Protein AF-H0C2S6-F1 (afdb_monomer_lite)

Sequence (131 aa):
MAAQAKRYPLNQSPLYRIQGKEQFKRALGLDWDAIPSLLSSQGYRTWQTKGEKPRDIQAPIHWMNAVHGRLAKLLSRIEVPDYVFSQKGRSYADNAHQHVGRHPVIKTDIHRFYPSVSRAMVFRMFREDFC

Structure (mmCIF, N/CA/C/O backbone):
data_AF-H0C2S6-F1
#
_entry.id   AF-H0C2S6-F1
#
loop_
_atom_site.group_PDB
_atom_site.id
_atom_site.type_symbol
_atom_site.label_atom_id
_atom_site.label_alt_id
_atom_site.label_comp_id
_atom_site.label_asym_id
_atom_site.label_entity_id
_atom_site.label_seq_id
_atom_site.pdbx_PDB_ins_code
_atom_site.Cartn_x
_atom_site.Cartn_y
_atom_site.Cartn_z
_atom_site.occupancy
_atom_site.B_iso_or_equiv
_atom_site.auth_seq_id
_atom_site.auth_comp_id
_atom_site.auth_asym_id
_atom_site.auth_atom_id
_atom_site.pdbx_PDB_model_num
ATOM 1 N N . MET A 1 1 ? 0.086 -25.688 4.902 1.00 37.38 1 MET A N 1
ATOM 2 C CA . MET A 1 1 ? -0.147 -24.490 5.739 1.00 37.38 1 MET A CA 1
ATOM 3 C C . MET A 1 1 ? 1.110 -23.626 5.685 1.00 37.38 1 MET A C 1
ATOM 5 O O . MET A 1 1 ? 2.102 -23.996 6.296 1.00 37.38 1 MET A O 1
ATOM 9 N N . ALA A 1 2 ? 1.147 -22.553 4.888 1.00 44.75 2 ALA A N 1
ATOM 10 C CA . ALA A 1 2 ? 2.313 -21.664 4.878 1.00 44.75 2 ALA A CA 1
ATOM 11 C C . ALA A 1 2 ? 2.350 -20.879 6.199 1.00 44.75 2 ALA A C 1
ATOM 13 O O . ALA A 1 2 ? 1.361 -20.228 6.538 1.00 44.75 2 ALA A O 1
ATOM 14 N N . ALA A 1 3 ? 3.460 -20.958 6.939 1.00 52.41 3 ALA A N 1
ATOM 15 C CA . ALA A 1 3 ? 3.647 -20.212 8.179 1.00 52.41 3 ALA A CA 1
ATOM 16 C C . ALA A 1 3 ? 3.341 -18.723 7.950 1.00 52.41 3 ALA A C 1
ATOM 18 O O . ALA A 1 3 ? 3.819 -18.114 6.987 1.00 52.41 3 ALA A O 1
ATOM 19 N N . GLN A 1 4 ? 2.503 -18.138 8.807 1.00 58.62 4 GLN A N 1
ATOM 20 C CA . GLN A 1 4 ? 2.153 -16.729 8.702 1.00 58.62 4 GLN A CA 1
ATOM 21 C C . GLN A 1 4 ? 3.414 -15.896 8.950 1.00 58.62 4 GLN A C 1
ATOM 23 O O . GLN A 1 4 ? 4.018 -15.966 10.016 1.00 58.62 4 GLN A O 1
ATOM 28 N N . ALA A 1 5 ? 3.840 -15.131 7.943 1.00 70.75 5 ALA A N 1
ATOM 29 C CA . ALA A 1 5 ? 4.993 -14.255 8.087 1.00 70.75 5 ALA A CA 1
ATOM 30 C C . ALA A 1 5 ? 4.747 -13.261 9.233 1.00 70.75 5 ALA A C 1
ATOM 32 O O . ALA A 1 5 ? 3.695 -12.622 9.282 1.00 70.75 5 ALA A O 1
ATOM 33 N N . LYS A 1 6 ? 5.728 -13.130 10.134 1.00 85.31 6 LYS A N 1
ATOM 34 C CA . LYS A 1 6 ? 5.657 -12.252 11.308 1.00 85.31 6 LYS A CA 1
ATOM 35 C C . LYS A 1 6 ? 5.334 -10.814 10.882 1.00 85.31 6 LYS A C 1
ATOM 37 O O . LYS A 1 6 ? 6.009 -10.280 9.987 1.00 85.31 6 LYS A O 1
ATOM 42 N N . ARG A 1 7 ? 4.298 -10.233 11.497 1.00 92.19 7 ARG A N 1
ATOM 43 C CA . ARG A 1 7 ? 3.964 -8.807 11.378 1.00 92.19 7 ARG A CA 1
ATOM 44 C C . ARG A 1 7 ? 4.996 -7.961 12.119 1.00 92.19 7 ARG A C 1
ATOM 46 O O . ARG A 1 7 ? 5.754 -8.492 12.930 1.00 92.19 7 ARG A O 1
ATOM 53 N N . TYR A 1 8 ? 5.061 -6.685 11.779 1.00 95.38 8 TYR A N 1
ATOM 54 C CA . TYR A 1 8 ? 5.975 -5.744 12.405 1.00 95.38 8 TYR A CA 1
ATOM 55 C C . TYR A 1 8 ? 5.368 -4.341 12.478 1.00 95.38 8 TYR A C 1
ATOM 57 O O . TYR A 1 8 ? 4.572 -3.977 11.603 1.00 95.38 8 TYR A O 1
ATOM 65 N N . PRO A 1 9 ? 5.773 -3.526 13.465 1.00 96.38 9 PRO A N 1
ATOM 66 C CA . PRO A 1 9 ? 5.462 -2.105 13.471 1.00 96.38 9 PRO A CA 1
ATOM 67 C C . PRO A 1 9 ? 6.093 -1.411 12.256 1.00 96.38 9 PRO A C 1
ATOM 69 O O . PRO A 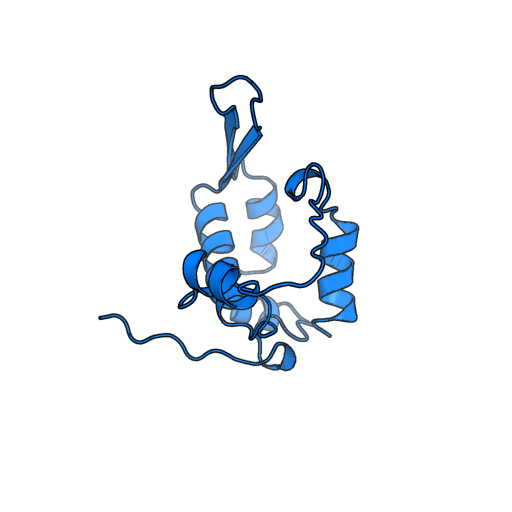1 9 ? 7.069 -1.891 11.669 1.00 96.38 9 PRO A O 1
ATOM 72 N N . LEU A 1 10 ? 5.535 -0.262 11.867 1.00 96.56 10 LEU A N 1
ATOM 73 C CA . LEU A 1 10 ? 5.947 0.494 10.678 1.00 96.56 10 LEU A CA 1
ATOM 74 C C . LEU A 1 10 ? 7.463 0.768 10.642 1.00 96.56 10 LEU A C 1
ATOM 76 O O . LEU A 1 10 ? 8.101 0.548 9.614 1.00 96.56 10 LEU A O 1
ATOM 80 N N . ASN A 1 11 ? 8.047 1.157 11.779 1.00 96.31 11 ASN A N 1
ATOM 81 C CA . ASN A 1 11 ? 9.471 1.479 11.920 1.00 96.31 11 ASN A CA 1
ATOM 82 C C . ASN A 1 11 ? 10.423 0.270 11.804 1.00 96.31 11 ASN A C 1
ATOM 84 O O . ASN A 1 11 ? 11.639 0.436 11.771 1.00 96.31 11 ASN A O 1
ATOM 88 N N . GLN A 1 12 ? 9.884 -0.948 11.739 1.00 96.31 12 GLN A N 1
ATOM 89 C CA . GLN A 1 12 ? 10.634 -2.183 11.491 1.00 96.31 12 GLN A CA 1
ATOM 90 C C . GLN A 1 12 ? 10.404 -2.725 10.072 1.00 96.31 12 GLN A C 1
ATOM 92 O O . GLN A 1 12 ? 10.915 -3.790 9.711 1.00 96.31 12 GLN A O 1
ATOM 97 N N . SER A 1 13 ? 9.637 -2.009 9.248 1.00 96.31 13 SER A N 1
ATOM 98 C CA . SER A 1 13 ? 9.441 -2.360 7.848 1.00 96.31 13 SER A CA 1
ATOM 99 C C . SER A 1 13 ? 10.759 -2.269 7.072 1.00 96.31 13 SER A C 1
ATOM 101 O O . SER A 1 13 ? 11.482 -1.288 7.221 1.00 96.31 13 SER A O 1
ATOM 103 N N . PRO A 1 14 ? 11.050 -3.195 6.140 1.00 95.94 14 PRO A N 1
ATOM 104 C CA . PRO A 1 14 ? 12.158 -3.036 5.195 1.00 95.94 14 PRO A CA 1
ATOM 105 C C . PRO A 1 14 ? 12.043 -1.798 4.292 1.00 95.94 14 PRO A C 1
ATOM 107 O O . PRO A 1 14 ? 13.000 -1.461 3.604 1.00 95.94 14 PRO A O 1
ATOM 110 N N . LEU A 1 15 ? 10.866 -1.164 4.253 1.00 96.56 15 LEU A N 1
ATOM 111 C CA . LEU A 1 15 ? 10.617 0.090 3.542 1.00 96.56 15 LEU A CA 1
ATOM 112 C C . LEU A 1 15 ? 10.888 1.335 4.402 1.00 96.56 15 LEU A C 1
ATOM 114 O O . LEU A 1 15 ? 10.823 2.445 3.884 1.00 96.56 15 LEU A O 1
ATOM 118 N N . TYR A 1 16 ? 11.152 1.166 5.699 1.00 97.25 16 TYR A N 1
ATOM 119 C CA . TYR A 1 16 ? 11.417 2.259 6.626 1.00 97.25 16 TYR A CA 1
ATOM 120 C C . TYR A 1 16 ? 12.846 2.783 6.445 1.00 97.25 16 TYR A C 1
ATOM 122 O O . TYR A 1 16 ? 13.793 1.998 6.373 1.00 97.25 16 TYR A O 1
ATOM 130 N N . ARG A 1 17 ? 12.998 4.109 6.377 1.00 95.44 17 ARG A N 1
ATOM 131 C CA . ARG A 1 17 ? 14.271 4.837 6.251 1.00 95.44 17 ARG A CA 1
ATOM 132 C C . ARG A 1 17 ? 15.165 4.366 5.100 1.00 95.44 17 ARG A C 1
ATOM 134 O O . ARG A 1 17 ? 16.380 4.288 5.261 1.00 95.44 17 ARG A O 1
ATOM 141 N N . ILE A 1 18 ? 14.596 4.091 3.923 1.00 94.81 18 ILE A N 1
ATOM 142 C CA . ILE A 1 18 ? 15.412 3.847 2.723 1.00 94.81 18 ILE A CA 1
ATOM 143 C C . ILE A 1 18 ? 16.090 5.158 2.300 1.00 94.81 18 ILE A C 1
ATOM 145 O O . ILE A 1 18 ? 15.433 6.083 1.832 1.00 94.81 18 ILE A O 1
ATOM 149 N N . GLN A 1 19 ? 17.414 5.216 2.433 1.00 92.19 19 GLN A N 1
ATOM 150 C CA . GLN A 1 19 ? 18.243 6.388 2.121 1.00 92.19 19 GLN A CA 1
ATOM 151 C C . GLN A 1 19 ? 19.204 6.166 0.945 1.00 92.19 19 GLN A C 1
ATOM 153 O O . GLN A 1 19 ? 19.811 7.118 0.461 1.00 92.19 19 GLN A O 1
ATOM 158 N N . GLY A 1 20 ? 19.361 4.928 0.466 1.00 94.19 20 GLY A N 1
ATOM 159 C CA . GLY A 1 20 ? 20.342 4.610 -0.573 1.00 94.19 20 GLY A CA 1
ATOM 160 C C . GLY A 1 20 ? 19.960 3.438 -1.471 1.00 94.19 20 GLY A C 1
ATOM 161 O 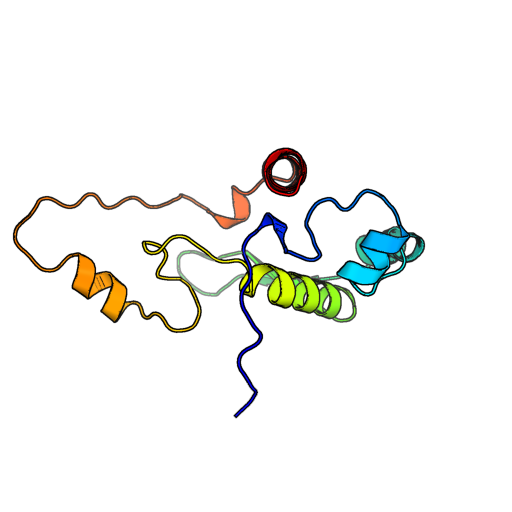O . GLY A 1 20 ? 19.085 2.632 -1.145 1.00 94.19 20 GLY A O 1
ATOM 162 N N . LYS A 1 21 ? 20.668 3.328 -2.603 1.00 95.38 21 LYS A N 1
ATOM 163 C CA . LYS A 1 21 ? 20.444 2.302 -3.637 1.00 95.38 21 LYS A CA 1
ATOM 164 C C . LYS A 1 21 ? 20.561 0.872 -3.093 1.00 95.38 21 LYS A C 1
ATOM 166 O O . LYS A 1 21 ? 19.732 0.031 -3.423 1.00 95.38 21 LYS A O 1
ATOM 171 N N . GLU A 1 22 ? 21.516 0.613 -2.200 1.00 95.56 22 GLU A N 1
ATOM 172 C CA . GLU A 1 22 ? 21.692 -0.717 -1.592 1.00 95.56 22 GLU A CA 1
ATOM 173 C C . GLU A 1 22 ? 20.509 -1.121 -0.704 1.00 95.56 22 GLU A C 1
ATOM 175 O O . GLU A 1 22 ? 20.025 -2.253 -0.758 1.00 95.56 22 GLU A O 1
ATOM 180 N N . GLN A 1 23 ? 19.983 -0.182 0.086 1.00 95.25 23 GLN A N 1
ATOM 181 C CA . GLN A 1 23 ? 18.799 -0.426 0.912 1.00 95.25 23 GLN A CA 1
ATOM 182 C C . GLN A 1 23 ? 17.564 -0.649 0.037 1.00 95.25 23 GLN A C 1
ATOM 184 O O . GLN A 1 23 ? 16.797 -1.578 0.287 1.00 95.25 23 GLN A O 1
ATOM 189 N N . PHE A 1 24 ? 17.413 0.142 -1.029 1.00 95.56 24 PHE A N 1
ATOM 190 C CA . PHE A 1 24 ? 16.364 -0.040 -2.027 1.00 95.56 24 PHE A CA 1
ATOM 191 C C . PHE A 1 24 ? 16.418 -1.438 -2.658 1.00 95.56 24 PHE A C 1
ATOM 193 O O . PHE A 1 24 ? 15.415 -2.158 -2.660 1.00 95.56 24 PHE A O 1
ATOM 200 N N . LYS A 1 25 ? 17.603 -1.863 -3.111 1.00 96.50 25 LYS A N 1
ATOM 201 C CA . LYS A 1 25 ? 17.832 -3.191 -3.687 1.00 96.50 25 LYS A CA 1
ATOM 202 C C . LYS A 1 25 ? 17.511 -4.298 -2.696 1.00 96.50 25 LYS A C 1
ATOM 204 O O . LYS A 1 25 ? 16.800 -5.237 -3.038 1.00 96.50 25 LYS A O 1
ATOM 209 N N . ARG A 1 26 ? 17.962 -4.185 -1.446 1.00 96.12 26 ARG A N 1
ATOM 210 C CA . ARG A 1 26 ? 17.653 -5.161 -0.390 1.00 96.12 26 ARG A CA 1
ATOM 211 C C . ARG A 1 26 ? 16.151 -5.235 -0.092 1.00 96.12 26 ARG A C 1
ATOM 213 O O . ARG A 1 26 ? 15.612 -6.324 0.128 1.00 96.12 26 ARG A O 1
ATOM 220 N N . ALA A 1 27 ? 15.470 -4.092 -0.078 1.00 95.38 27 ALA A N 1
ATOM 221 C CA . ALA A 1 27 ? 14.046 -4.013 0.211 1.00 95.38 27 ALA A CA 1
ATOM 222 C C . ALA A 1 27 ? 13.208 -4.597 -0.933 1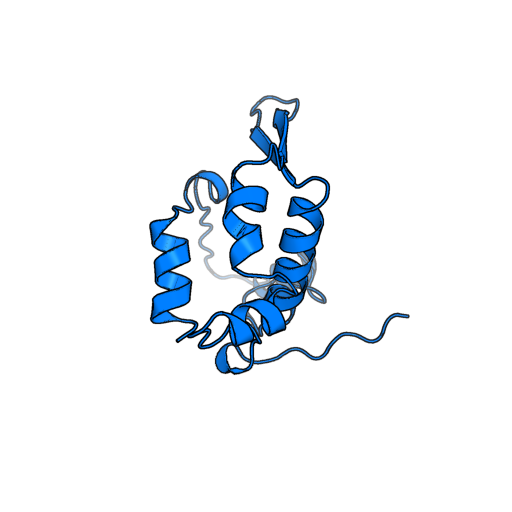.00 95.38 27 ALA A C 1
ATOM 224 O O . ALA A 1 27 ? 12.399 -5.497 -0.692 1.00 95.38 27 ALA A O 1
ATOM 225 N N . LEU A 1 28 ? 13.418 -4.144 -2.170 1.00 94.25 28 LEU A N 1
ATOM 226 C CA . LEU A 1 28 ? 12.576 -4.498 -3.318 1.00 94.25 28 LEU A CA 1
ATOM 227 C C . LEU A 1 28 ? 13.110 -5.654 -4.170 1.00 94.25 28 LEU A C 1
ATOM 229 O O . LEU A 1 28 ? 12.356 -6.200 -4.968 1.00 94.25 28 LEU A O 1
ATOM 233 N N . GLY A 1 29 ? 14.361 -6.071 -3.978 1.00 94.25 29 GLY A N 1
ATOM 234 C CA . GLY A 1 29 ? 15.013 -7.068 -4.832 1.00 94.25 29 GLY A CA 1
ATOM 235 C C . GLY A 1 29 ? 15.260 -6.549 -6.249 1.00 94.25 29 GLY A C 1
ATOM 236 O O . GLY A 1 29 ? 15.190 -7.325 -7.196 1.00 94.25 29 GLY A O 1
ATOM 237 N N . LEU A 1 30 ? 15.469 -5.239 -6.393 1.00 94.25 30 LEU A N 1
ATOM 238 C CA . LEU A 1 30 ? 15.520 -4.546 -7.675 1.00 94.25 30 LEU A CA 1
ATOM 239 C C . LEU A 1 30 ? 16.681 -3.555 -7.700 1.00 94.25 30 LEU A C 1
ATOM 241 O O . LEU A 1 30 ? 16.781 -2.704 -6.817 1.00 94.25 30 LEU A O 1
ATOM 245 N N . ASP A 1 31 ? 17.533 -3.649 -8.717 1.00 94.69 31 ASP A N 1
ATOM 246 C CA . ASP A 1 31 ? 18.597 -2.674 -8.930 1.00 94.69 31 ASP A CA 1
ATOM 247 C C . ASP A 1 31 ? 18.024 -1.307 -9.307 1.00 94.69 31 ASP A C 1
ATOM 249 O O . ASP A 1 31 ? 17.098 -1.195 -10.113 1.00 94.69 31 ASP A O 1
ATOM 253 N N . TRP A 1 32 ? 18.598 -0.252 -8.727 1.00 93.50 32 TRP A N 1
ATOM 254 C CA . TRP A 1 32 ? 18.149 1.120 -8.969 1.00 93.50 32 TRP A CA 1
ATOM 255 C C . TRP A 1 32 ? 18.217 1.496 -10.451 1.00 93.50 32 TRP A C 1
ATOM 257 O O . TRP A 1 32 ? 17.314 2.140 -10.982 1.00 93.50 32 TRP A O 1
ATOM 267 N N . ASP A 1 33 ? 19.261 1.042 -11.139 1.00 94.75 33 ASP A N 1
ATOM 268 C CA . ASP A 1 33 ? 19.487 1.362 -12.547 1.00 94.75 33 ASP A CA 1
ATOM 269 C C . ASP A 1 33 ? 18.494 0.630 -13.474 1.00 94.75 33 ASP A C 1
ATOM 271 O O . ASP A 1 33 ? 18.339 0.989 -14.638 1.00 94.75 33 ASP A O 1
ATOM 275 N N . ALA A 1 34 ? 17.744 -0.344 -12.944 1.00 93.25 34 ALA A N 1
ATOM 276 C CA . ALA A 1 34 ? 16.678 -1.044 -13.652 1.00 93.25 34 ALA A CA 1
ATOM 277 C C . ALA A 1 34 ? 15.341 -0.264 -13.635 1.00 93.25 34 ALA A C 1
ATOM 279 O O . ALA A 1 34 ? 14.441 -0.539 -14.430 1.00 93.25 34 ALA A O 1
ATOM 280 N N . ILE A 1 35 ? 15.198 0.744 -12.764 1.00 92.31 35 ILE A N 1
ATOM 281 C CA . ILE A 1 35 ? 13.953 1.510 -12.589 1.00 92.31 35 ILE A CA 1
ATOM 282 C C . ILE A 1 35 ? 13.494 2.233 -13.858 1.00 92.31 35 ILE A C 1
ATOM 284 O O . ILE A 1 35 ? 12.310 2.120 -14.181 1.00 92.31 35 ILE A O 1
ATOM 288 N N . PRO A 1 36 ? 14.360 2.935 -14.618 1.00 94.06 36 PRO A N 1
ATOM 289 C CA . PRO A 1 36 ? 13.926 3.581 -15.853 1.00 94.06 36 PRO A CA 1
ATOM 290 C C . PRO A 1 36 ? 13.305 2.591 -16.844 1.00 94.06 36 PRO A C 1
ATOM 292 O O . PRO A 1 36 ? 12.278 2.898 -17.439 1.00 94.06 36 PRO A O 1
ATOM 295 N N . SER A 1 37 ? 13.875 1.385 -16.965 1.00 92.94 37 SER A N 1
ATOM 296 C CA . SER A 1 37 ? 13.346 0.322 -17.829 1.00 92.94 37 SER A CA 1
ATOM 297 C C . SER A 1 37 ? 12.014 -0.234 -17.316 1.00 92.94 37 SER A C 1
ATOM 299 O O . SER A 1 37 ? 11.084 -0.435 -18.097 1.00 92.94 37 SER A O 1
ATOM 301 N N . LEU A 1 38 ? 11.883 -0.426 -15.998 1.00 91.44 38 LEU A N 1
ATOM 302 C CA . LEU A 1 38 ? 10.624 -0.853 -15.388 1.00 91.44 38 LEU A CA 1
ATOM 303 C C . LEU A 1 38 ? 9.500 0.148 -15.692 1.00 91.44 38 LEU A C 1
ATOM 305 O O . LEU A 1 38 ? 8.395 -0.256 -16.054 1.00 91.44 38 LEU A O 1
ATOM 309 N N . LEU A 1 39 ? 9.788 1.444 -15.549 1.00 89.94 39 LEU A N 1
ATOM 310 C CA . LEU A 1 39 ? 8.811 2.521 -15.709 1.00 89.94 39 LEU A CA 1
ATOM 311 C C . LEU A 1 39 ? 8.502 2.863 -17.172 1.00 89.94 39 LEU A C 1
ATOM 313 O O . LEU A 1 39 ? 7.404 3.342 -17.441 1.00 89.94 39 LEU A O 1
ATOM 317 N N . SER A 1 40 ? 9.430 2.632 -18.106 1.00 86.88 40 SER A N 1
ATOM 318 C CA . SER A 1 40 ? 9.204 2.865 -19.540 1.00 86.88 40 SER A CA 1
ATOM 319 C C . SER A 1 40 ? 8.460 1.721 -20.234 1.00 86.88 40 SER A C 1
ATOM 321 O O . SER A 1 40 ? 7.902 1.916 -21.313 1.00 86.88 40 SER A O 1
ATOM 323 N N . SER A 1 41 ? 8.433 0.531 -19.629 1.00 77.44 41 SER A N 1
ATOM 324 C CA . SER A 1 41 ? 7.713 -0.625 -20.164 1.00 77.44 41 SER A CA 1
ATOM 325 C C . SER A 1 41 ? 6.189 -0.464 -20.077 1.00 77.44 41 SER A C 1
ATOM 327 O O . SER A 1 41 ? 5.662 0.183 -19.168 1.00 77.44 41 SER A O 1
ATOM 329 N N . GLN A 1 42 ? 5.450 -1.122 -20.979 1.00 84.75 42 GLN A N 1
ATOM 330 C CA . GLN A 1 42 ? 4.000 -1.283 -20.835 1.00 84.75 42 GLN A CA 1
ATOM 331 C C . GLN A 1 42 ? 3.711 -2.278 -19.697 1.00 84.75 42 GLN A C 1
ATOM 333 O O . GLN A 1 42 ? 3.426 -3.450 -19.912 1.00 84.75 42 GLN A O 1
ATOM 338 N N . GLY A 1 43 ? 3.840 -1.808 -18.456 1.00 91.56 43 GLY A N 1
ATOM 339 C CA . GLY A 1 43 ? 3.781 -2.636 -17.251 1.00 91.56 43 GLY A CA 1
ATOM 340 C C . GLY A 1 43 ? 2.374 -3.024 -16.802 1.00 91.56 43 GLY A C 1
ATOM 341 O O . GLY A 1 43 ? 2.244 -3.711 -15.790 1.00 91.56 43 GLY A O 1
ATOM 342 N N . TYR A 1 44 ? 1.328 -2.601 -17.519 1.00 94.69 44 TYR A N 1
ATOM 343 C CA . TYR A 1 44 ? -0.064 -2.823 -17.132 1.00 94.69 44 TYR A CA 1
ATOM 344 C C . TYR A 1 44 ? -0.925 -3.286 -18.303 1.00 94.69 44 TYR A C 1
ATOM 346 O O . TYR A 1 44 ? -0.882 -2.713 -19.390 1.00 94.69 44 TYR A O 1
ATOM 354 N N . ARG A 1 45 ? -1.787 -4.268 -18.034 1.00 95.19 45 ARG A N 1
ATOM 355 C CA . ARG A 1 45 ? -2.959 -4.566 -18.859 1.00 95.19 45 ARG A CA 1
ATOM 356 C C . ARG A 1 45 ? -4.132 -3.742 -18.346 1.00 95.19 45 ARG A C 1
ATOM 358 O O . ARG A 1 45 ? -4.473 -3.849 -17.166 1.00 95.19 45 ARG A O 1
ATOM 365 N N . THR A 1 46 ? -4.764 -2.964 -19.218 1.00 94.88 46 THR A N 1
ATOM 366 C CA . THR A 1 46 ? -5.879 -2.083 -18.853 1.00 94.88 46 THR A CA 1
ATOM 367 C C . THR A 1 46 ? -7.190 -2.526 -19.497 1.00 94.88 46 THR A C 1
ATOM 369 O O . THR A 1 46 ? -7.202 -3.024 -20.620 1.00 94.88 46 THR A O 1
ATOM 372 N N . TRP A 1 47 ? -8.298 -2.412 -18.762 1.00 95.88 47 TRP A N 1
ATOM 373 C CA . TRP A 1 47 ? -9.653 -2.672 -19.266 1.00 95.88 47 TRP A CA 1
ATOM 374 C C . TRP A 1 47 ? -10.699 -1.996 -18.376 1.00 95.88 47 TRP A C 1
ATOM 376 O O . TRP A 1 47 ? -10.390 -1.592 -17.258 1.00 95.88 47 TRP A O 1
ATOM 386 N N . GLN A 1 48 ? -11.945 -1.916 -18.841 1.00 96.31 48 GLN A N 1
ATOM 387 C CA . GLN A 1 48 ? -13.069 -1.430 -18.040 1.00 96.31 48 GLN A CA 1
ATOM 388 C C . GLN A 1 48 ? -13.952 -2.575 -17.549 1.00 96.31 48 GLN A C 1
ATOM 390 O O . GLN A 1 48 ? -14.206 -3.545 -18.268 1.00 96.31 48 GLN A O 1
ATOM 395 N N . THR A 1 49 ? -14.441 -2.472 -16.314 1.00 94.69 49 THR A N 1
ATOM 396 C CA . THR A 1 49 ? -15.459 -3.402 -15.811 1.00 94.69 49 THR A CA 1
ATOM 397 C C . THR A 1 49 ? -16.777 -3.218 -16.557 1.00 94.69 49 THR A C 1
ATOM 399 O O . THR A 1 49 ? -17.178 -2.095 -16.857 1.00 94.69 49 THR A O 1
ATOM 402 N N . LYS A 1 50 ? -17.503 -4.316 -16.776 1.00 92.56 50 LYS A N 1
ATOM 403 C CA . LYS A 1 50 ? -18.878 -4.271 -17.290 1.00 92.56 50 LYS A CA 1
ATOM 404 C C . LYS A 1 50 ? -19.843 -3.859 -16.171 1.00 92.56 50 LYS A C 1
ATOM 406 O O . LYS A 1 50 ? -19.668 -4.294 -15.035 1.00 92.56 50 LYS A O 1
ATOM 411 N N . GLY A 1 51 ? -20.851 -3.050 -16.490 1.00 90.38 51 GLY A N 1
ATOM 412 C CA . GLY A 1 51 ? -21.914 -2.648 -15.562 1.00 90.38 51 GLY A CA 1
ATOM 413 C C . GLY A 1 51 ? -22.282 -1.169 -15.670 1.00 90.38 51 GLY A C 1
ATOM 414 O O . GLY A 1 51 ? -21.673 -0.428 -16.435 1.00 90.38 51 GLY A O 1
ATOM 415 N N . GLU A 1 52 ? -23.262 -0.742 -14.872 1.00 88.12 52 GLU A N 1
ATOM 416 C CA . GLU A 1 52 ? 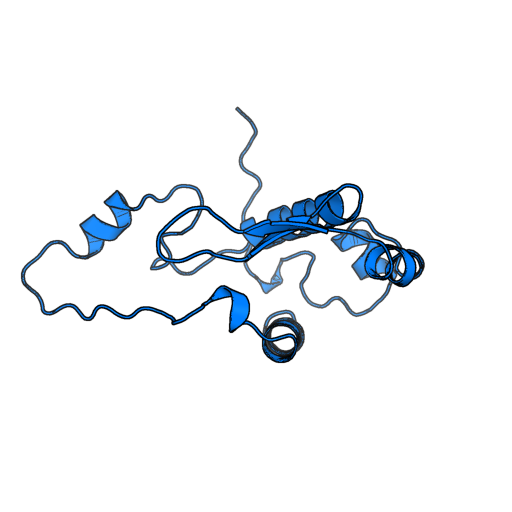-23.815 0.626 -14.892 1.00 88.12 52 GLU A CA 1
ATOM 417 C C . GLU A 1 52 ? -22.796 1.714 -14.520 1.00 88.12 52 GLU A C 1
ATOM 419 O O . GLU A 1 52 ? -22.932 2.867 -14.919 1.00 88.12 52 GLU A O 1
ATOM 424 N N . LYS A 1 53 ? -21.756 1.356 -13.756 1.00 87.88 53 LYS A N 1
ATOM 425 C CA . LYS A 1 53 ? -20.648 2.249 -13.388 1.00 87.88 53 LYS A CA 1
ATOM 426 C C . LYS A 1 53 ? -19.315 1.589 -13.747 1.00 87.88 53 LYS A C 1
ATOM 428 O O . LYS A 1 53 ? -18.705 0.964 -12.871 1.00 87.88 53 LYS A O 1
ATOM 433 N N . PRO A 1 54 ? -18.875 1.687 -15.016 1.00 91.69 54 PRO A N 1
ATOM 434 C CA . PRO A 1 54 ? -17.594 1.146 -15.449 1.00 91.69 54 PRO A CA 1
ATOM 435 C C . PRO A 1 54 ? -16.445 1.711 -14.612 1.00 91.69 54 PRO A C 1
ATOM 437 O O . PRO A 1 54 ? -16.419 2.898 -14.284 1.00 91.69 54 PRO A O 1
ATOM 440 N N . ARG A 1 55 ? -15.498 0.849 -14.246 1.00 92.12 55 ARG A N 1
ATOM 441 C CA . ARG A 1 55 ? -14.264 1.223 -13.554 1.00 92.12 55 ARG A CA 1
ATOM 442 C C . ARG A 1 55 ? -13.083 0.853 -14.426 1.00 92.12 55 ARG A C 1
ATOM 444 O O . ARG A 1 55 ? -13.014 -0.284 -14.893 1.00 92.12 55 ARG A O 1
ATOM 451 N N . ASP A 1 56 ? -12.155 1.786 -14.586 1.00 93.31 56 ASP A N 1
ATOM 452 C CA . ASP A 1 56 ? -10.866 1.501 -15.201 1.00 93.31 56 ASP A CA 1
ATOM 453 C C . ASP A 1 56 ? -10.055 0.594 -14.274 1.00 93.31 56 ASP A C 1
ATOM 455 O O . ASP A 1 56 ? -9.846 0.896 -13.097 1.00 93.31 56 ASP A O 1
ATOM 459 N N . ILE A 1 57 ? -9.604 -0.532 -14.812 1.00 93.88 57 ILE A N 1
ATOM 460 C CA . ILE A 1 57 ? -8.746 -1.490 -14.130 1.00 93.88 57 ILE A CA 1
ATOM 461 C C . ILE A 1 57 ? -7.375 -1.460 -14.785 1.00 93.88 57 ILE A C 1
ATOM 463 O O . ILE A 1 57 ? -7.256 -1.478 -16.009 1.00 93.88 57 ILE A O 1
ATOM 467 N N . GLN A 1 58 ? -6.338 -1.452 -13.952 1.00 94.00 58 GLN A N 1
ATOM 468 C CA . GLN A 1 58 ? -4.946 -1.583 -14.361 1.00 94.00 58 GLN A CA 1
ATOM 469 C C . GLN A 1 58 ? -4.359 -2.778 -13.610 1.00 94.00 58 GLN A C 1
ATOM 471 O O . GLN A 1 58 ? -4.162 -2.712 -12.398 1.00 94.00 58 GLN A O 1
ATOM 476 N N . ALA A 1 59 ? -4.110 -3.888 -14.305 1.00 95.00 59 ALA A N 1
ATOM 477 C CA . ALA A 1 59 ? -3.428 -5.033 -13.707 1.00 95.00 59 ALA A CA 1
ATOM 478 C C . ALA A 1 59 ? -1.946 -4.999 -14.073 1.00 95.00 59 ALA A C 1
ATOM 480 O O . ALA A 1 59 ? -1.640 -4.999 -15.270 1.00 95.00 59 ALA A O 1
ATOM 481 N N . PRO A 1 60 ? -1.031 -4.992 -13.091 1.00 95.44 60 PRO A N 1
ATOM 482 C CA . PRO A 1 60 ? 0.387 -5.066 -13.387 1.00 95.44 60 PRO A CA 1
ATOM 483 C C . PRO A 1 60 ? 0.706 -6.414 -14.047 1.00 95.44 60 PRO A C 1
ATOM 485 O O . PRO A 1 60 ? 0.130 -7.446 -13.698 1.00 95.44 60 PRO A O 1
ATOM 488 N N . ILE A 1 61 ? 1.627 -6.411 -15.006 1.00 95.19 61 ILE A N 1
ATOM 489 C CA . ILE A 1 61 ? 2.054 -7.602 -15.750 1.00 95.19 61 ILE A CA 1
ATOM 490 C C . ILE A 1 61 ? 3.567 -7.802 -15.654 1.00 95.19 61 ILE A C 1
ATOM 492 O O . ILE A 1 61 ? 4.315 -6.878 -15.338 1.00 95.19 61 ILE A O 1
ATOM 496 N N . HIS A 1 62 ? 4.015 -9.036 -15.893 1.00 92.94 62 HIS A N 1
ATOM 497 C CA . HIS A 1 62 ? 5.432 -9.416 -15.951 1.00 92.94 62 HIS A CA 1
ATOM 498 C C . HIS A 1 62 ? 6.255 -8.876 -14.763 1.00 92.94 62 HIS A C 1
ATOM 500 O O . HIS A 1 62 ? 5.941 -9.145 -13.601 1.00 92.94 62 HIS A O 1
ATOM 506 N N . TRP A 1 63 ? 7.305 -8.107 -15.054 1.00 93.12 63 TRP A N 1
ATOM 507 C CA . TRP A 1 63 ? 8.210 -7.526 -14.072 1.00 93.12 63 TRP A CA 1
ATOM 508 C C . TRP A 1 63 ? 7.516 -6.540 -13.127 1.00 93.12 63 TRP A C 1
ATOM 510 O O . TRP A 1 63 ? 7.754 -6.582 -11.920 1.00 93.12 63 TRP A O 1
ATOM 520 N N . MET A 1 64 ? 6.579 -5.733 -13.639 1.00 94.69 64 MET A N 1
ATOM 521 C CA . MET A 1 64 ? 5.769 -4.831 -12.818 1.00 94.69 64 MET A CA 1
ATOM 522 C C . MET A 1 64 ? 4.960 -5.621 -11.784 1.00 94.69 64 MET A C 1
ATOM 524 O O . MET A 1 64 ? 4.955 -5.272 -10.606 1.00 94.69 64 MET A O 1
ATOM 528 N N . ASN A 1 65 ? 4.351 -6.744 -12.180 1.00 95.62 65 ASN A N 1
ATOM 529 C CA . ASN A 1 65 ? 3.603 -7.596 -11.251 1.00 95.62 65 ASN A CA 1
ATOM 530 C C . ASN A 1 65 ? 4.487 -8.159 -10.128 1.00 95.62 65 ASN A C 1
ATOM 532 O O . ASN A 1 65 ? 4.066 -8.204 -8.973 1.00 95.62 65 ASN A O 1
ATOM 536 N N . ALA A 1 66 ? 5.727 -8.545 -10.440 1.00 94.81 66 ALA A N 1
ATOM 537 C CA . ALA A 1 66 ? 6.670 -9.028 -9.434 1.00 94.81 66 ALA A CA 1
ATOM 538 C C . ALA A 1 66 ? 7.014 -7.940 -8.397 1.00 94.81 66 ALA A C 1
ATOM 540 O O . ALA A 1 66 ? 6.996 -8.207 -7.192 1.00 94.81 66 ALA A O 1
ATOM 541 N N . VAL A 1 67 ? 7.254 -6.703 -8.848 1.00 95.19 67 VAL A N 1
ATOM 542 C CA . VAL A 1 67 ? 7.532 -5.555 -7.967 1.00 95.19 67 VAL A CA 1
ATOM 543 C C . VAL A 1 67 ? 6.316 -5.215 -7.101 1.00 95.19 67 VAL A C 1
ATOM 545 O O . VAL A 1 67 ? 6.450 -5.064 -5.884 1.00 95.19 67 VAL A O 1
ATOM 548 N N . HIS A 1 68 ? 5.116 -5.178 -7.689 1.00 95.44 68 HIS A N 1
ATOM 549 C CA . HIS A 1 68 ? 3.859 -4.992 -6.951 1.00 95.44 68 HIS A CA 1
ATOM 550 C C . HIS A 1 68 ? 3.645 -6.086 -5.902 1.00 95.44 68 HIS A C 1
ATOM 552 O O . HIS A 1 68 ? 3.324 -5.783 -4.755 1.00 95.44 68 HIS A O 1
ATOM 558 N N . GLY A 1 69 ? 3.895 -7.351 -6.248 1.00 96.44 69 GLY A N 1
ATOM 559 C CA . GLY A 1 69 ? 3.805 -8.473 -5.314 1.00 96.44 69 GLY A CA 1
ATOM 560 C C . GLY A 1 69 ? 4.789 -8.353 -4.147 1.00 96.44 69 GLY A C 1
ATOM 561 O O . GLY A 1 69 ? 4.432 -8.624 -2.99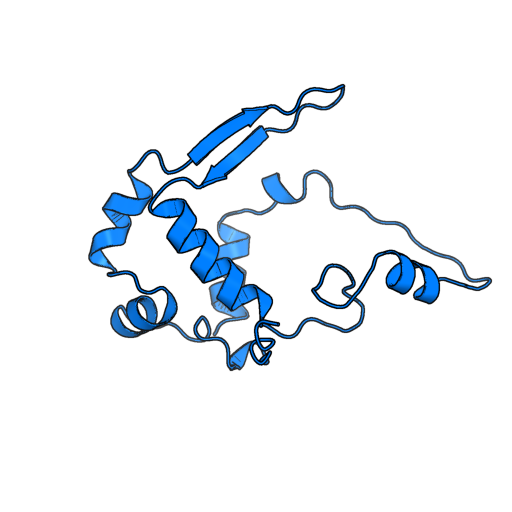6 1.00 96.44 69 GLY A O 1
ATOM 562 N N . ARG A 1 70 ? 6.018 -7.888 -4.410 1.00 96.81 70 ARG A N 1
ATOM 563 C CA . ARG A 1 70 ? 7.011 -7.613 -3.363 1.00 96.81 70 ARG A CA 1
ATOM 564 C C . ARG A 1 70 ? 6.541 -6.501 -2.429 1.00 96.81 70 ARG A C 1
ATOM 566 O O . ARG A 1 70 ? 6.567 -6.702 -1.214 1.00 96.81 70 ARG A O 1
ATOM 573 N N . LEU A 1 71 ? 6.083 -5.374 -2.973 1.00 96.25 71 LEU A N 1
ATOM 574 C CA . LEU A 1 71 ? 5.542 -4.257 -2.194 1.00 96.25 71 LEU A CA 1
ATOM 575 C C . LEU A 1 71 ? 4.340 -4.695 -1.354 1.00 96.25 71 LEU A C 1
ATOM 577 O O . LEU A 1 71 ? 4.332 -4.472 -0.147 1.00 96.25 71 LEU A O 1
ATOM 581 N N . ALA A 1 72 ? 3.377 -5.400 -1.951 1.00 95.38 72 ALA A N 1
ATOM 582 C CA . ALA A 1 72 ? 2.204 -5.921 -1.253 1.00 95.38 72 ALA A CA 1
ATOM 583 C C . ALA A 1 72 ? 2.597 -6.845 -0.091 1.00 95.38 72 ALA A C 1
ATOM 585 O O . ALA A 1 72 ? 2.078 -6.712 1.019 1.00 95.38 72 ALA A O 1
ATOM 586 N N . LYS A 1 73 ? 3.572 -7.740 -0.295 1.00 94.62 73 LYS A N 1
ATOM 587 C CA . LYS A 1 73 ? 4.084 -8.614 0.770 1.00 94.62 73 LYS A CA 1
ATOM 588 C C . LYS A 1 73 ? 4.706 -7.824 1.923 1.00 94.62 73 LYS A C 1
ATOM 590 O O . LYS A 1 73 ? 4.493 -8.190 3.076 1.00 94.62 73 LYS A O 1
ATOM 595 N N . LEU A 1 74 ? 5.470 -6.771 1.636 1.00 95.38 74 LEU A N 1
ATOM 596 C CA . LEU A 1 74 ? 6.094 -5.936 2.666 1.00 95.38 74 LEU A CA 1
ATOM 597 C C . LEU A 1 74 ? 5.063 -5.076 3.405 1.00 95.38 74 LEU A C 1
ATOM 599 O O . LEU A 1 74 ? 5.060 -5.042 4.632 1.00 95.38 74 LEU A O 1
ATOM 603 N N . LEU A 1 75 ? 4.156 -4.427 2.679 1.00 94.81 75 LEU A N 1
ATOM 604 C CA . LEU A 1 75 ? 3.135 -3.563 3.267 1.00 94.81 75 LEU A CA 1
ATOM 605 C C . LEU A 1 75 ? 2.108 -4.363 4.081 1.00 94.81 75 LEU A C 1
ATOM 607 O O . LEU A 1 75 ? 1.749 -3.952 5.176 1.00 94.81 75 LEU A O 1
ATOM 611 N N . SER A 1 76 ? 1.701 -5.553 3.621 1.00 93.62 76 SER A N 1
ATOM 612 C CA . SER A 1 76 ? 0.715 -6.399 4.328 1.00 93.62 76 SER A CA 1
ATOM 613 C C . SER A 1 76 ? 1.167 -6.898 5.706 1.00 93.62 76 SER A C 1
ATOM 615 O O . SER A 1 76 ? 0.347 -7.371 6.494 1.00 93.62 76 SER A O 1
ATOM 617 N N . ARG A 1 77 ? 2.471 -6.828 5.998 1.00 93.69 77 ARG A N 1
ATOM 618 C CA . ARG A 1 77 ? 3.046 -7.230 7.287 1.00 93.69 77 ARG A CA 1
ATOM 619 C C . ARG A 1 77 ? 3.101 -6.086 8.292 1.00 93.69 77 ARG A C 1
ATOM 621 O O . ARG A 1 77 ? 3.324 -6.366 9.465 1.00 93.69 77 ARG A O 1
ATOM 628 N N . ILE A 1 78 ? 2.877 -4.848 7.854 1.00 95.31 78 ILE A N 1
ATOM 629 C CA . ILE A 1 78 ? 2.801 -3.698 8.749 1.00 95.31 78 ILE A CA 1
ATOM 630 C C . ILE A 1 78 ? 1.579 -3.872 9.660 1.00 95.31 78 ILE A C 1
ATOM 632 O O . ILE A 1 78 ? 0.496 -4.297 9.235 1.00 95.31 78 ILE A O 1
ATOM 636 N N . GLU A 1 79 ? 1.775 -3.623 10.946 1.00 94.75 79 GLU A N 1
ATOM 637 C CA . GLU A 1 79 ? 0.700 -3.557 11.929 1.00 94.75 79 GLU A CA 1
ATOM 638 C C . GLU A 1 79 ? -0.217 -2.375 11.612 1.00 94.75 79 GLU A C 1
ATOM 640 O O . GLU A 1 79 ? 0.240 -1.266 11.345 1.00 94.75 79 GLU A O 1
ATOM 645 N N . VAL A 1 80 ? -1.523 -2.629 11.602 1.00 93.62 80 VAL A N 1
ATOM 646 C CA . VAL A 1 80 ? -2.546 -1.602 11.377 1.00 93.62 80 VAL A CA 1
ATOM 647 C C . VAL A 1 80 ? -3.404 -1.479 12.632 1.00 93.62 80 VAL A C 1
ATOM 649 O O . VAL A 1 80 ? -3.521 -2.469 13.360 1.00 93.62 80 VAL A O 1
ATOM 652 N N . PRO A 1 81 ? -4.024 -0.313 12.880 1.00 93.62 81 PRO A N 1
ATOM 653 C CA . PRO A 1 81 ? -4.887 -0.119 14.038 1.00 93.62 81 PRO A CA 1
ATOM 654 C C . PRO A 1 81 ? -6.014 -1.153 14.134 1.00 93.62 81 PRO A C 1
ATOM 656 O O . PRO A 1 81 ? -6.524 -1.640 13.120 1.00 93.62 81 PRO A O 1
ATOM 659 N N . ASP A 1 82 ? -6.464 -1.431 15.357 1.00 92.06 82 ASP A N 1
ATOM 660 C CA . ASP A 1 82 ? -7.469 -2.463 15.623 1.00 92.06 82 ASP A CA 1
ATOM 661 C C . ASP A 1 82 ? -8.852 -2.168 15.045 1.00 92.06 82 ASP A C 1
ATOM 663 O O . ASP A 1 82 ? -9.653 -3.082 14.898 1.00 92.06 82 ASP A O 1
ATOM 667 N N . TYR A 1 83 ? -9.156 -0.932 14.664 1.00 92.62 83 TYR A N 1
ATOM 668 C CA . TYR A 1 83 ? -10.413 -0.622 13.980 1.00 92.62 83 TYR A CA 1
ATOM 669 C C . TYR A 1 83 ? -10.385 -0.974 12.481 1.00 92.62 83 TYR A C 1
ATOM 671 O O . TYR A 1 83 ? -11.410 -0.898 11.806 1.00 92.62 83 TYR A O 1
ATOM 679 N N . VAL A 1 84 ? -9.229 -1.348 11.916 1.00 93.88 84 VAL A N 1
ATOM 680 C CA . VAL A 1 84 ? -9.113 -1.701 10.495 1.00 93.88 84 VAL A CA 1
ATOM 681 C C . VAL A 1 84 ? -9.489 -3.167 10.300 1.00 93.88 84 VAL A C 1
ATOM 683 O O . VAL A 1 84 ? -8.736 -4.069 10.657 1.00 93.88 84 VAL A O 1
ATOM 686 N N . PHE A 1 85 ? -10.637 -3.431 9.678 1.00 93.44 85 PHE A N 1
ATOM 687 C CA . PHE A 1 85 ? -11.090 -4.800 9.386 1.00 93.44 85 PHE A CA 1
ATOM 688 C C . PHE A 1 85 ? -10.668 -5.323 8.010 1.00 93.44 85 PHE A C 1
ATOM 690 O O . PHE A 1 85 ? -10.671 -6.531 7.790 1.00 93.44 85 PHE A O 1
ATOM 697 N N . SER A 1 86 ? -10.221 -4.447 7.106 1.00 90.38 86 SER A N 1
ATOM 698 C CA . SER A 1 86 ? -9.686 -4.801 5.781 1.00 90.38 86 SER A CA 1
ATOM 699 C C . SER A 1 86 ? -8.264 -5.382 5.858 1.00 90.38 86 SER A C 1
ATOM 701 O O . SER A 1 86 ? -7.352 -4.915 5.179 1.00 90.38 86 SER A O 1
ATOM 703 N N . GLN A 1 87 ? -8.051 -6.380 6.718 1.00 88.75 87 GLN A N 1
ATOM 704 C CA . GLN A 1 87 ? -6.763 -7.033 6.943 1.00 88.75 87 GLN A CA 1
ATOM 705 C C . GLN A 1 87 ? -6.910 -8.551 7.066 1.00 88.75 87 GLN A C 1
ATOM 707 O O . GLN A 1 87 ? -7.975 -9.081 7.375 1.00 88.75 87 GLN A O 1
ATOM 712 N N . LYS A 1 88 ? -5.809 -9.274 6.843 1.00 85.50 88 LYS A N 1
ATOM 713 C CA . LYS A 1 88 ? -5.796 -10.734 6.956 1.00 85.50 88 LYS A CA 1
ATOM 714 C C . LYS A 1 88 ? -6.142 -11.170 8.385 1.00 85.50 88 LYS A C 1
ATOM 716 O O . LYS A 1 88 ? -5.546 -10.679 9.336 1.00 85.50 88 LYS A O 1
ATOM 721 N N . GLY A 1 89 ? -7.043 -12.144 8.507 1.00 87.19 89 GLY A N 1
ATOM 722 C CA . GLY A 1 89 ? -7.483 -12.683 9.799 1.00 87.19 89 GLY A CA 1
ATOM 723 C C . GLY A 1 89 ? -8.654 -11.928 10.431 1.00 87.19 89 GLY A C 1
ATOM 724 O O . GLY A 1 89 ? -9.041 -12.269 11.539 1.00 87.19 89 GLY A O 1
ATOM 725 N N . ARG A 1 90 ? -9.220 -10.934 9.736 1.00 91.12 90 ARG A N 1
ATOM 726 C CA . ARG A 1 90 ? -10.471 -10.271 10.111 1.00 91.12 90 ARG A CA 1
ATOM 727 C C . ARG A 1 90 ? -11.470 -10.362 8.966 1.00 91.12 90 ARG A C 1
ATOM 729 O O . ARG A 1 90 ? -11.077 -10.450 7.801 1.00 91.12 90 ARG A O 1
ATOM 736 N N . SER A 1 91 ? -12.752 -10.355 9.299 1.00 92.44 91 SER A N 1
ATOM 737 C CA . SER A 1 91 ? -13.847 -10.440 8.336 1.00 92.44 91 SER A CA 1
ATOM 738 C C . SER A 1 91 ? -14.779 -9.231 8.413 1.00 92.44 91 SER A C 1
ATOM 740 O O . SER A 1 91 ? -14.779 -8.458 9.373 1.00 92.44 91 SER A O 1
ATOM 742 N N . TYR A 1 92 ? -15.617 -9.077 7.386 1.00 92.19 92 TYR A N 1
ATOM 743 C CA . TYR A 1 92 ? -16.689 -8.081 7.398 1.00 92.19 92 TYR A CA 1
ATOM 744 C C . TYR A 1 92 ? -17.736 -8.375 8.486 1.00 92.19 92 TYR A C 1
ATOM 746 O O . TYR A 1 92 ? -18.363 -7.443 8.982 1.00 92.19 92 TYR A O 1
ATOM 754 N N . ALA A 1 93 ? -17.906 -9.645 8.876 1.00 93.75 93 ALA A N 1
ATOM 755 C CA . ALA A 1 93 ? -18.787 -10.036 9.970 1.00 93.75 93 ALA A CA 1
ATOM 756 C C . ALA A 1 93 ? -18.225 -9.562 11.318 1.00 93.75 93 ALA A C 1
ATOM 758 O O . ALA A 1 93 ? -18.957 -8.975 12.109 1.00 93.75 93 ALA A O 1
ATOM 759 N N . ASP A 1 94 ? -16.914 -9.710 11.539 1.00 93.75 94 ASP A N 1
ATOM 760 C CA . ASP A 1 94 ? -16.253 -9.187 12.744 1.00 93.75 94 ASP A CA 1
ATOM 761 C C . ASP A 1 94 ? -16.377 -7.664 12.835 1.00 93.75 94 ASP A C 1
ATOM 763 O O . ASP A 1 94 ? -16.597 -7.131 13.920 1.00 93.75 94 ASP A O 1
ATOM 767 N N . ASN A 1 95 ? -16.287 -6.965 11.694 1.00 94.19 95 ASN A N 1
ATOM 768 C CA . ASN A 1 95 ? -16.527 -5.523 11.639 1.00 94.19 95 ASN A CA 1
ATOM 769 C C . ASN A 1 95 ? -17.961 -5.197 12.063 1.00 94.19 95 ASN A C 1
ATOM 771 O O . ASN A 1 95 ? -18.162 -4.338 12.909 1.00 94.19 95 ASN A O 1
ATOM 775 N N . ALA A 1 96 ? -18.956 -5.899 11.508 1.00 92.38 96 ALA A N 1
ATOM 776 C CA . ALA A 1 96 ? -20.364 -5.682 11.833 1.00 92.38 96 ALA A CA 1
ATOM 777 C C . ALA A 1 96 ? -20.658 -5.913 13.324 1.00 92.38 96 ALA A C 1
ATOM 779 O O . ALA A 1 96 ? -21.396 -5.131 13.922 1.00 92.38 96 ALA A O 1
ATOM 780 N N . HIS A 1 97 ? -20.030 -6.921 13.939 1.00 93.81 97 HIS A N 1
ATOM 781 C CA . HIS A 1 97 ? -20.165 -7.187 15.371 1.00 93.81 97 HIS A CA 1
ATOM 782 C C . HIS A 1 97 ? -19.712 -6.015 16.256 1.00 93.81 97 HIS A C 1
ATOM 784 O O . HIS A 1 97 ? -20.309 -5.811 17.309 1.00 93.81 97 HIS A O 1
ATOM 790 N N . GLN A 1 98 ? -18.730 -5.205 15.834 1.00 92.31 98 GLN A N 1
ATOM 791 C CA . GLN A 1 98 ? -18.307 -4.011 16.590 1.00 92.31 98 GLN A CA 1
ATOM 792 C C . GLN A 1 98 ? -19.389 -2.927 16.677 1.00 92.31 98 GLN A C 1
ATOM 794 O O . GLN A 1 98 ? -19.300 -2.049 17.529 1.00 92.31 98 GLN A O 1
ATOM 799 N N . HIS A 1 99 ? -20.393 -2.971 15.798 1.00 92.44 99 HIS A N 1
ATOM 800 C CA . HIS A 1 99 ? -21.462 -1.970 15.717 1.00 92.44 99 HIS A CA 1
ATOM 801 C C . HIS A 1 99 ? -22.806 -2.497 16.240 1.00 92.44 99 HIS A C 1
ATOM 803 O O . HIS A 1 99 ? -23.837 -1.859 16.030 1.00 92.44 99 HIS A O 1
ATOM 809 N N . VAL A 1 100 ? -22.824 -3.673 16.879 1.00 94.00 100 VAL A N 1
ATOM 810 C CA . VAL A 1 100 ? -24.038 -4.239 17.483 1.00 94.00 100 VAL A CA 1
ATOM 811 C C . VAL A 1 100 ? -24.403 -3.447 18.735 1.00 94.00 100 VAL A C 1
ATOM 813 O O . VAL A 1 100 ? -23.618 -3.345 19.672 1.00 94.00 100 VAL A O 1
ATOM 816 N N . GLY A 1 101 ? -25.631 -2.935 18.780 1.00 94.38 101 GLY A N 1
ATOM 817 C CA . GLY A 1 101 ? -26.144 -2.189 19.923 1.00 94.38 101 GLY A CA 1
ATOM 818 C C . GLY A 1 101 ? -27.107 -1.089 19.502 1.00 94.38 101 GLY A C 1
ATOM 819 O O . GLY A 1 101 ? -27.498 -0.982 18.340 1.00 94.38 101 GLY A O 1
ATOM 820 N N . ARG A 1 102 ? -27.511 -0.258 20.468 1.00 93.00 102 ARG A N 1
ATOM 821 C CA . ARG A 1 102 ? -28.393 0.890 20.232 1.00 93.00 102 ARG A CA 1
ATOM 822 C C . ARG A 1 102 ? -27.637 2.189 20.472 1.00 93.00 102 ARG A C 1
ATOM 824 O O . ARG A 1 102 ? -27.768 2.812 21.520 1.00 93.00 102 ARG A O 1
ATOM 831 N N . HIS A 1 103 ? -26.854 2.590 19.481 1.00 93.19 103 HIS A N 1
ATOM 832 C CA . HIS A 1 103 ? -26.147 3.865 19.461 1.00 93.19 103 HIS A CA 1
ATOM 833 C C . HIS A 1 103 ? -26.205 4.481 18.055 1.00 93.19 103 HIS A C 1
ATOM 835 O O . HIS A 1 103 ? -26.321 3.751 17.067 1.00 93.19 103 HIS A O 1
ATOM 841 N N . PRO A 1 104 ? -26.131 5.815 17.930 1.00 92.88 104 PRO A N 1
ATOM 842 C CA . PRO A 1 104 ? -26.003 6.461 16.630 1.00 92.88 104 PRO A CA 1
ATOM 843 C C . PRO A 1 104 ? -24.744 5.978 15.897 1.00 92.88 104 PRO A C 1
ATOM 845 O O . PRO A 1 104 ? -23.697 5.779 16.512 1.00 92.88 104 PRO A O 1
ATOM 848 N N . VAL A 1 105 ? -24.840 5.807 14.579 1.00 92.50 105 VAL A N 1
ATOM 849 C CA . VAL A 1 105 ? -23.708 5.466 13.706 1.00 92.50 105 VAL A CA 1
ATOM 850 C C . VAL A 1 105 ? -23.611 6.473 12.569 1.00 92.50 105 VAL A C 1
ATOM 852 O O . VAL A 1 105 ? -24.626 6.932 12.046 1.00 92.50 105 VAL A O 1
ATOM 855 N N . ILE A 1 106 ? -22.384 6.806 12.172 1.00 92.88 106 ILE A N 1
ATOM 856 C CA . ILE A 1 106 ? -22.114 7.658 11.014 1.00 92.88 106 ILE A CA 1
ATOM 857 C C . ILE A 1 106 ? -21.475 6.788 9.941 1.00 92.88 106 ILE A C 1
ATOM 859 O O . ILE A 1 106 ? -20.456 6.140 10.177 1.00 92.88 106 ILE A O 1
ATOM 863 N N . LYS A 1 107 ? -22.072 6.792 8.749 1.00 92.31 107 LYS A N 1
ATOM 864 C CA . LYS A 1 107 ? -21.514 6.128 7.576 1.00 92.31 107 LYS A CA 1
ATOM 865 C C . LYS A 1 107 ? -20.853 7.164 6.680 1.00 92.31 107 LYS A C 1
ATOM 867 O O . LYS A 1 107 ? -21.519 8.067 6.182 1.00 92.31 107 LYS A O 1
ATOM 872 N N . THR A 1 108 ? -19.562 6.997 6.447 1.00 94.56 108 THR A N 1
ATOM 873 C CA . THR A 1 108 ? -18.789 7.796 5.497 1.00 94.56 108 THR A CA 1
ATOM 874 C C . THR A 1 108 ? -18.208 6.893 4.418 1.00 94.56 108 THR A C 1
ATOM 876 O O . THR A 1 108 ? -17.984 5.702 4.638 1.00 94.56 108 THR A O 1
ATOM 879 N N . ASP A 1 109 ? -18.007 7.453 3.229 1.00 93.19 109 ASP A N 1
ATOM 880 C CA . ASP A 1 109 ? -17.331 6.780 2.124 1.00 93.19 109 ASP A CA 1
ATOM 881 C C . ASP A 1 109 ? -16.429 7.778 1.394 1.00 93.19 109 ASP A C 1
ATOM 883 O O . ASP A 1 109 ? -16.721 8.977 1.348 1.00 93.19 109 ASP A O 1
ATOM 887 N N . ILE A 1 110 ? -15.325 7.287 0.833 1.00 93.50 110 ILE A N 1
ATOM 888 C CA . ILE A 1 110 ? -14.369 8.117 0.099 1.00 93.50 110 ILE A CA 1
ATOM 889 C C . ILE A 1 110 ? -14.678 8.009 -1.389 1.00 93.50 110 ILE A C 1
ATOM 891 O O . ILE A 1 110 ? -14.459 6.978 -2.032 1.00 93.50 110 ILE A O 1
ATOM 895 N N . HIS A 1 111 ? -15.146 9.114 -1.963 1.00 92.56 111 HIS A N 1
ATOM 896 C CA . HIS A 1 111 ? -15.447 9.180 -3.385 1.00 92.56 111 HIS A CA 1
ATOM 897 C C . HIS A 1 111 ? -14.192 8.919 -4.231 1.00 92.56 111 HIS A C 1
ATOM 899 O O . HIS A 1 111 ? -13.188 9.616 -4.107 1.00 92.56 111 HIS A O 1
ATOM 905 N N . ARG A 1 112 ? -14.276 7.929 -5.133 1.00 90.38 112 ARG A N 1
ATOM 906 C CA . ARG A 1 112 ? -13.196 7.538 -6.059 1.00 90.38 112 ARG A CA 1
ATOM 907 C C . ARG A 1 112 ? -11.848 7.355 -5.350 1.00 90.38 112 ARG A C 1
ATOM 909 O O . ARG A 1 112 ? -10.841 7.868 -5.827 1.00 90.38 112 ARG A O 1
ATOM 916 N N . PHE A 1 113 ? -11.829 6.585 -4.257 1.00 92.06 113 PHE A N 1
ATOM 917 C CA . PHE A 1 113 ? -10.628 6.329 -3.454 1.00 92.06 113 PHE A CA 1
ATOM 918 C C . PHE A 1 113 ? -9.355 6.123 -4.298 1.00 92.06 113 PHE A C 1
ATOM 920 O O . PHE A 1 113 ? -8.453 6.948 -4.218 1.00 92.06 113 PHE A O 1
ATOM 927 N N . TYR A 1 114 ? -9.300 5.112 -5.178 1.00 90.12 114 TYR A N 1
ATOM 928 C CA . TYR A 1 114 ? -8.094 4.841 -5.979 1.00 90.12 114 TYR A CA 1
ATOM 929 C C . TYR A 1 114 ? -7.668 6.012 -6.891 1.00 90.12 114 TYR A C 1
ATOM 931 O O . TYR A 1 114 ? -6.524 6.440 -6.762 1.00 90.12 114 TYR A O 1
ATOM 939 N N . PRO A 1 115 ? -8.539 6.591 -7.749 1.00 92.12 115 PRO A N 1
ATOM 940 C CA . PRO A 1 115 ? -8.188 7.793 -8.514 1.00 92.12 115 PRO A CA 1
ATOM 941 C C . PRO A 1 115 ? -7.814 9.018 -7.670 1.00 92.12 115 PRO A C 1
ATOM 943 O O . PRO A 1 115 ? -7.103 9.893 -8.153 1.00 92.12 115 PRO A O 1
ATOM 946 N N . SER A 1 116 ? -8.316 9.112 -6.435 1.00 95.38 116 SER A N 1
ATOM 947 C CA . SER A 1 116 ? -8.050 10.249 -5.547 1.00 95.38 116 SER A CA 1
ATOM 948 C C . SER A 1 116 ? -6.673 10.192 -4.874 1.00 95.38 116 SER A C 1
ATOM 950 O O 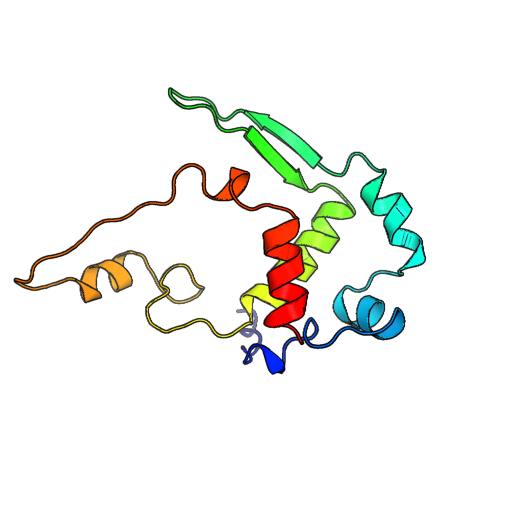. SER A 1 116 ? -6.184 11.219 -4.404 1.00 95.38 116 SER A O 1
ATOM 952 N N . VAL A 1 117 ? -6.012 9.026 -4.852 1.00 95.88 117 VAL A N 1
ATOM 953 C CA . VAL A 1 117 ? -4.657 8.884 -4.298 1.00 95.88 117 VAL A CA 1
ATOM 954 C C . VAL A 1 117 ? -3.637 9.478 -5.268 1.00 95.88 117 VAL A C 1
ATOM 956 O O . VAL A 1 117 ? -3.261 8.868 -6.268 1.00 95.88 117 VAL A O 1
ATOM 959 N N . SER A 1 118 ? -3.154 10.681 -4.958 1.00 96.25 118 SER A N 1
ATOM 960 C CA . SER A 1 118 ? -2.155 11.366 -5.781 1.00 96.25 118 SER A CA 1
ATOM 961 C C . SER A 1 118 ? -0.724 10.896 -5.493 1.00 96.25 118 SER A C 1
ATOM 963 O O . SER A 1 118 ? -0.391 10.456 -4.389 1.00 96.25 118 SER A O 1
ATOM 965 N N . ARG A 1 119 ? 0.181 11.095 -6.464 1.00 95.88 119 ARG A N 1
ATOM 966 C CA . ARG A 1 119 ? 1.629 10.882 -6.277 1.00 95.88 119 ARG A CA 1
ATOM 967 C C . ARG A 1 119 ? 2.176 11.657 -5.072 1.00 95.88 119 ARG A C 1
ATOM 969 O O . ARG A 1 119 ? 3.039 11.143 -4.368 1.00 95.88 119 ARG A O 1
ATOM 976 N N . ALA A 1 120 ? 1.680 12.873 -4.830 1.00 97.94 120 ALA A N 1
ATOM 977 C CA . ALA A 1 120 ? 2.110 13.701 -3.707 1.00 97.94 120 ALA A CA 1
ATOM 978 C C . ALA A 1 120 ? 1.738 13.079 -2.352 1.00 97.94 120 ALA A C 1
ATOM 980 O O . ALA A 1 120 ? 2.552 13.114 -1.436 1.00 97.94 120 ALA A O 1
ATOM 981 N N . MET A 1 121 ? 0.559 12.455 -2.236 1.00 97.62 121 MET A N 1
ATOM 982 C CA . MET A 1 121 ? 0.148 11.743 -1.018 1.00 97.62 121 MET A CA 1
ATOM 983 C C . MET A 1 121 ? 1.056 10.545 -0.737 1.00 97.62 121 MET A C 1
ATOM 985 O O . MET A 1 121 ? 1.537 10.393 0.381 1.00 97.62 121 MET A O 1
ATOM 989 N N . VAL A 1 122 ? 1.343 9.732 -1.760 1.00 96.12 122 VAL A N 1
ATOM 990 C CA . VAL A 1 122 ? 2.243 8.573 -1.622 1.00 96.12 122 VAL A CA 1
ATOM 991 C C . VAL A 1 122 ? 3.657 9.021 -1.255 1.00 96.12 122 VAL A C 1
ATOM 993 O O . VAL A 1 122 ? 4.272 8.456 -0.356 1.00 96.12 122 VAL A O 1
ATOM 996 N N . PHE A 1 123 ? 4.168 10.065 -1.914 1.00 96.00 123 PHE A N 1
ATOM 997 C CA . PHE A 1 123 ? 5.474 10.636 -1.590 1.00 96.00 123 PHE A CA 1
ATOM 998 C C . PHE A 1 123 ? 5.526 11.153 -0.148 1.00 96.00 123 PHE A C 1
ATOM 1000 O O . PHE A 1 123 ? 6.476 10.863 0.574 1.00 96.00 123 PHE A O 1
ATOM 1007 N N . ARG A 1 124 ? 4.489 11.882 0.285 1.00 97.44 124 ARG A N 1
ATOM 1008 C CA . ARG A 1 124 ? 4.374 12.404 1.647 1.00 97.44 124 ARG A CA 1
ATOM 1009 C C . ARG A 1 124 ? 4.385 11.283 2.684 1.00 97.44 124 ARG A C 1
ATOM 1011 O O . ARG A 1 124 ? 5.148 11.385 3.633 1.00 97.44 124 ARG A O 1
ATOM 1018 N N . MET A 1 125 ? 3.626 10.208 2.461 1.00 96.25 125 MET A N 1
ATOM 1019 C CA . MET A 1 125 ? 3.622 9.025 3.330 1.00 96.25 125 MET A CA 1
ATOM 1020 C C . MET A 1 125 ? 5.037 8.455 3.503 1.00 96.25 125 MET A C 1
ATOM 1022 O O . MET A 1 125 ? 5.486 8.221 4.620 1.00 96.25 125 MET A O 1
ATOM 1026 N N . PHE A 1 126 ? 5.794 8.279 2.413 1.00 95.25 126 PHE A N 1
ATOM 1027 C CA . PHE A 1 126 ? 7.171 7.785 2.528 1.00 95.25 126 PHE A CA 1
ATOM 1028 C C . PHE A 1 126 ? 8.115 8.769 3.234 1.00 95.25 126 PHE A C 1
ATOM 1030 O O . PHE A 1 126 ? 9.043 8.341 3.914 1.00 95.25 126 PHE A O 1
ATOM 1037 N N . ARG A 1 127 ? 7.888 10.075 3.070 1.00 94.94 127 ARG A N 1
ATOM 1038 C CA . ARG A 1 127 ? 8.720 11.130 3.659 1.00 94.94 127 ARG A CA 1
ATOM 1039 C C . ARG A 1 127 ? 8.438 11.373 5.142 1.00 94.94 127 ARG A C 1
ATOM 1041 O O . ARG A 1 127 ? 9.359 11.781 5.830 1.00 94.94 127 ARG A O 1
ATOM 1048 N N . GLU A 1 128 ? 7.195 11.219 5.589 1.00 96.00 128 GLU A N 1
ATOM 1049 C CA . GLU A 1 128 ? 6.756 11.574 6.950 1.00 96.00 128 GLU A CA 1
ATOM 1050 C C . GLU A 1 128 ? 6.530 10.346 7.838 1.00 96.00 128 GLU A C 1
ATOM 1052 O O . GLU A 1 128 ? 6.890 10.379 9.010 1.00 96.00 128 GLU A O 1
ATOM 1057 N N . ASP A 1 129 ? 5.983 9.257 7.291 1.00 95.56 129 ASP A N 1
ATOM 1058 C CA . ASP A 1 129 ? 5.679 8.057 8.077 1.00 95.56 129 ASP A CA 1
ATOM 1059 C C . ASP A 1 129 ? 6.827 7.042 7.999 1.00 95.56 129 ASP A C 1
ATOM 1061 O O . ASP A 1 129 ? 7.238 6.470 9.006 1.00 95.56 129 ASP A O 1
ATOM 1065 N N . PHE A 1 130 ? 7.390 6.816 6.805 1.00 95.69 130 PHE A N 1
ATOM 1066 C CA . PHE A 1 130 ? 8.474 5.841 6.601 1.00 95.69 130 PHE A CA 1
ATOM 1067 C C . PHE A 1 130 ? 9.884 6.407 6.869 1.00 95.69 130 PHE A C 1
ATOM 1069 O O . PHE A 1 130 ? 10.862 5.862 6.352 1.00 95.69 130 PHE A O 1
ATOM 1076 N N . CYS A 1 131 ? 10.016 7.473 7.663 1.00 86.06 131 CYS A N 1
ATOM 1077 C CA . CYS A 1 131 ? 11.278 8.167 7.940 1.00 86.06 131 CYS A CA 1
ATOM 1078 C C . CYS A 1 131 ? 11.704 8.145 9.405 1.00 86.06 131 CYS A C 1
ATOM 1080 O O . CYS A 1 131 ? 10.878 7.906 10.309 1.00 86.06 131 CYS A O 1
#

Foldseek 3Di:
DPPDPAADALCPFLLAPPDDQVSVCVQQVDGPVCVVVCVPDPQWDWDWDDDPDIDIDTDGDDPRNSSVVSVCVRVLRHDDDPLDQPHPPHDPVNNVVVVPDDDDDDDDDDPPVVVVDDPVNVVVCSVPVRD

pLDDT: mean 92.03, std 8.64, range [37.38, 97.94]

Secondary structure (DSSP, 8-state):
-PPPPPPB-GGGSTTTT--SHHHHHHHHS--GGGHHHHHHS--EEEEEPPSSS--EEEEE-HHHHHHHHHHHHHHTTB---TT--SSTT--HHHHHHTT-SSS-------TTHHHH--HHHHHHHHHHT--

Radius of gyration: 18.38 Å; chains: 1; bounding box: 50×38×41 Å